Protein AF-A0A1B9JZ77-F1 (afdb_monomer)

Structure (mmCIF, N/CA/C/O backbone):
data_AF-A0A1B9JZ77-F1
#
_entry.id   AF-A0A1B9JZ77-F1
#
loop_
_atom_site.group_PDB
_atom_site.id
_atom_site.type_symbol
_atom_site.label_atom_id
_atom_site.label_alt_id
_atom_site.label_comp_id
_atom_site.label_asym_id
_atom_site.label_entity_id
_atom_site.label_seq_id
_atom_site.pdbx_PDB_ins_code
_atom_site.Cartn_x
_atom_site.Cartn_y
_atom_site.Cartn_z
_atom_site.occupancy
_atom_site.B_iso_or_equiv
_atom_site.auth_seq_id
_atom_site.auth_comp_id
_atom_site.auth_asym_id
_atom_site.auth_atom_id
_atom_site.pdbx_PDB_model_num
ATOM 1 N N . MET A 1 1 ? -7.535 37.748 -2.194 1.00 37.25 1 MET A N 1
ATOM 2 C CA . MET A 1 1 ? -7.171 36.817 -3.283 1.00 37.25 1 MET A CA 1
ATOM 3 C C . MET A 1 1 ? -5.932 36.071 -2.824 1.00 37.25 1 MET A C 1
ATOM 5 O O . MET A 1 1 ? -4.903 36.705 -2.654 1.00 37.25 1 MET A O 1
ATOM 9 N N . CYS A 1 2 ? -6.062 34.792 -2.469 1.00 31.52 2 CYS A N 1
ATOM 10 C CA . CYS A 1 2 ? -4.957 34.009 -1.914 1.00 31.52 2 CYS A CA 1
ATOM 11 C C . CYS A 1 2 ? -4.228 33.312 -3.068 1.00 31.52 2 CYS A C 1
ATOM 13 O O . CYS A 1 2 ? -4.795 32.436 -3.716 1.00 31.52 2 CYS A O 1
ATOM 15 N N . THR A 1 3 ? -3.012 33.755 -3.371 1.00 39.62 3 THR A N 1
ATOM 16 C CA . THR A 1 3 ? -2.118 33.123 -4.344 1.00 39.62 3 THR A CA 1
ATOM 17 C C . THR A 1 3 ? -1.350 32.004 -3.653 1.00 39.62 3 THR A C 1
ATOM 19 O O . THR A 1 3 ? -0.545 32.263 -2.761 1.00 39.62 3 THR A O 1
ATOM 22 N N . ILE A 1 4 ? -1.611 30.765 -4.063 1.00 38.75 4 ILE A N 1
ATOM 23 C CA . ILE A 1 4 ? -0.850 29.584 -3.648 1.00 38.75 4 ILE A CA 1
ATOM 24 C C . ILE A 1 4 ? 0.492 29.621 -4.402 1.00 38.75 4 ILE A C 1
ATOM 26 O O . ILE A 1 4 ? 0.469 29.718 -5.632 1.00 38.75 4 ILE A O 1
ATOM 30 N N . PRO A 1 5 ? 1.653 29.590 -3.722 1.00 33.91 5 PRO A N 1
ATOM 31 C CA . PRO A 1 5 ? 2.941 29.554 -4.403 1.00 33.91 5 PRO A CA 1
ATOM 32 C C . PRO A 1 5 ? 3.161 28.198 -5.102 1.00 33.91 5 PRO A C 1
ATOM 34 O O . PRO A 1 5 ? 2.650 27.176 -4.634 1.00 33.91 5 PRO A O 1
ATOM 37 N N . PRO A 1 6 ? 3.923 28.162 -6.211 1.00 36.53 6 PRO A N 1
ATOM 38 C CA . PRO A 1 6 ? 4.263 26.918 -6.888 1.00 36.53 6 PRO A CA 1
ATOM 39 C C . PRO A 1 6 ? 5.173 26.079 -5.985 1.00 36.53 6 PRO A C 1
ATOM 41 O O . PRO A 1 6 ? 6.265 26.505 -5.614 1.00 36.53 6 PRO A O 1
ATOM 44 N N . VAL A 1 7 ? 4.707 24.888 -5.611 1.00 38.44 7 VAL A N 1
ATOM 45 C CA . VAL A 1 7 ? 5.490 23.932 -4.824 1.00 38.44 7 VAL A CA 1
ATOM 46 C C . VAL A 1 7 ? 6.466 23.241 -5.768 1.00 38.44 7 VAL A C 1
ATOM 48 O O . VAL A 1 7 ? 6.079 22.331 -6.496 1.00 38.44 7 VAL A O 1
ATOM 51 N N . ASN A 1 8 ? 7.720 23.690 -5.751 1.00 38.53 8 ASN A N 1
ATOM 52 C CA . ASN A 1 8 ? 8.840 22.955 -6.317 1.00 38.53 8 ASN A CA 1
ATOM 53 C C . ASN A 1 8 ? 9.820 22.577 -5.199 1.00 38.53 8 ASN A C 1
ATOM 55 O O . ASN A 1 8 ? 10.248 23.429 -4.423 1.00 38.53 8 ASN A O 1
ATOM 59 N N . ASP A 1 9 ? 10.151 21.287 -5.209 1.00 42.53 9 ASP A N 1
ATOM 60 C CA . ASP A 1 9 ? 11.285 20.593 -4.602 1.00 42.53 9 ASP A CA 1
ATOM 61 C C . ASP A 1 9 ? 11.358 20.384 -3.071 1.00 42.53 9 ASP A C 1
ATOM 63 O O . ASP A 1 9 ? 11.235 21.289 -2.254 1.00 42.53 9 ASP A O 1
ATOM 67 N N . TYR A 1 10 ? 11.672 19.120 -2.749 1.00 32.47 10 TYR A N 1
ATOM 68 C CA . TYR A 1 10 ? 12.069 18.487 -1.480 1.00 32.47 10 TYR A CA 1
ATOM 69 C C . TYR A 1 10 ? 10.995 17.745 -0.659 1.00 32.47 10 TYR A C 1
ATOM 71 O O . TYR A 1 10 ? 9.948 18.253 -0.270 1.00 32.47 10 TYR A O 1
ATOM 79 N N . TYR A 1 11 ? 11.314 16.469 -0.409 1.00 40.91 11 TYR A N 1
ATOM 80 C CA . TYR A 1 11 ? 10.535 15.474 0.323 1.00 40.91 11 TYR A CA 1
ATOM 81 C C . TYR A 1 11 ? 11.000 15.431 1.779 1.00 40.91 11 TYR A C 1
ATOM 83 O O . TYR A 1 11 ? 12.170 15.155 2.028 1.00 40.91 11 TYR A O 1
ATOM 91 N N . VAL A 1 12 ? 10.084 15.597 2.734 1.00 34.12 12 VAL A N 1
ATOM 92 C CA . VAL A 1 12 ? 10.296 15.192 4.131 1.00 34.12 12 VAL A CA 1
ATOM 93 C C . VAL A 1 12 ? 8.993 14.586 4.636 1.00 34.12 12 VAL A C 1
ATOM 95 O O . VAL A 1 12 ? 7.980 15.274 4.719 1.00 34.12 12 VAL A O 1
ATOM 98 N N . VAL A 1 13 ? 9.001 13.291 4.954 1.00 39.66 13 VAL A N 1
ATOM 99 C CA . VAL A 1 13 ? 7.928 12.675 5.741 1.00 39.66 13 VAL A CA 1
ATOM 100 C C . VAL A 1 13 ? 8.532 12.293 7.079 1.00 39.66 13 VAL A C 1
ATOM 102 O O . VAL A 1 13 ? 9.198 11.267 7.189 1.00 39.66 13 VAL A O 1
ATOM 105 N N . GLY A 1 14 ? 8.357 13.165 8.068 1.00 29.11 14 GLY A N 1
ATOM 106 C CA . GLY A 1 14 ? 8.811 12.917 9.428 1.00 29.11 14 GLY A CA 1
ATOM 107 C C . GLY A 1 14 ? 7.880 11.945 10.143 1.00 29.11 14 GLY A C 1
ATOM 108 O O . GLY A 1 14 ? 6.676 12.165 10.147 1.00 29.11 14 GLY A O 1
ATOM 109 N N . TYR A 1 15 ? 8.450 10.910 10.759 1.00 33.62 15 TYR A N 1
ATOM 110 C CA . TYR A 1 15 ? 7.965 10.360 12.025 1.00 33.62 15 TYR A CA 1
ATOM 111 C C . TYR A 1 15 ? 9.152 10.036 12.931 1.00 33.62 15 TYR A C 1
ATOM 113 O O . TYR A 1 15 ? 10.263 9.795 12.460 1.00 33.62 15 TYR A O 1
ATOM 121 N N . GLN A 1 16 ? 8.878 10.142 14.229 1.00 33.53 16 GLN A N 1
ATOM 122 C CA . GLN A 1 16 ? 9.797 10.246 15.357 1.00 33.53 16 GLN A CA 1
ATOM 123 C C . GLN A 1 16 ? 10.630 8.976 15.556 1.00 33.53 16 GLN A C 1
ATOM 125 O O . GLN A 1 16 ? 10.198 8.070 16.248 1.00 33.53 16 GLN A O 1
ATOM 130 N N . ASP A 1 17 ? 11.813 8.931 14.952 1.00 34.78 17 ASP A N 1
ATOM 131 C CA . ASP A 1 17 ? 13.000 8.266 15.503 1.00 34.78 17 ASP A CA 1
ATOM 132 C C . ASP A 1 17 ? 14.213 8.705 14.667 1.00 34.78 17 ASP A C 1
ATOM 134 O O . ASP A 1 17 ? 14.486 8.202 13.574 1.00 34.78 17 ASP A O 1
ATOM 138 N N . GLU A 1 18 ? 14.928 9.716 15.168 1.00 42.81 18 GLU A N 1
ATOM 139 C CA . GLU A 1 18 ? 15.967 10.469 14.445 1.00 42.81 18 GLU A CA 1
ATOM 140 C C . GLU A 1 18 ? 17.206 9.644 14.050 1.00 42.81 18 GLU A C 1
ATOM 142 O O . GLU A 1 18 ? 18.058 10.143 13.318 1.00 42.81 18 GLU A O 1
ATOM 147 N N . GLN A 1 19 ? 17.323 8.381 14.477 1.00 40.91 19 GLN A N 1
ATOM 148 C CA . GLN A 1 19 ? 18.528 7.571 14.239 1.00 40.91 19 GLN A CA 1
ATOM 149 C C . GLN A 1 19 ? 18.354 6.382 13.281 1.00 40.91 19 GLN A C 1
ATOM 151 O O . GLN A 1 19 ? 19.355 5.785 12.893 1.00 40.91 19 GLN A O 1
ATOM 156 N N . GLN A 1 20 ? 17.135 6.065 12.823 1.00 37.47 20 GLN A N 1
ATOM 157 C CA . GLN A 1 20 ? 16.907 4.994 11.827 1.00 37.47 20 GLN A CA 1
ATOM 158 C C . GLN A 1 20 ? 16.333 5.489 10.488 1.00 37.47 20 GLN A C 1
ATOM 160 O O . GLN A 1 20 ? 16.303 4.743 9.511 1.00 37.47 20 GLN A O 1
ATOM 165 N N . ALA A 1 21 ? 15.965 6.770 10.379 1.00 37.22 21 ALA A N 1
ATOM 166 C CA . ALA A 1 21 ? 15.473 7.363 9.131 1.00 37.22 21 ALA A CA 1
ATO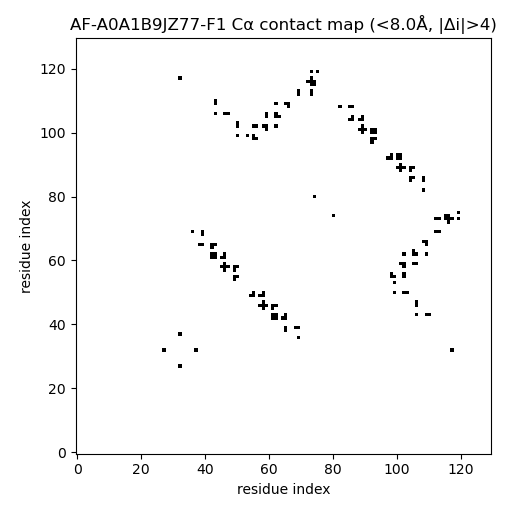M 167 C C . ALA A 1 21 ? 16.558 7.542 8.040 1.00 37.22 21 ALA A C 1
ATOM 169 O O . ALA A 1 21 ? 16.243 7.861 6.893 1.00 37.22 21 ALA A O 1
ATOM 170 N N . ALA A 1 22 ? 17.836 7.334 8.371 1.00 38.06 22 ALA A N 1
ATOM 171 C CA . ALA A 1 22 ? 18.963 7.734 7.530 1.00 38.06 22 ALA A CA 1
ATOM 172 C C . ALA A 1 22 ? 19.360 6.746 6.412 1.00 38.06 22 ALA A C 1
ATOM 174 O O . ALA A 1 22 ? 20.301 7.041 5.681 1.00 38.06 22 ALA A O 1
ATOM 175 N N . GLN A 1 23 ? 18.687 5.598 6.237 1.00 38.19 23 GLN A N 1
ATOM 176 C CA . GLN A 1 23 ? 19.114 4.606 5.228 1.00 38.19 23 GLN A CA 1
ATOM 177 C C . GLN A 1 23 ? 18.119 4.262 4.115 1.00 38.19 23 GLN A C 1
ATOM 179 O O . GLN A 1 23 ? 18.521 3.603 3.163 1.00 38.19 23 GLN A O 1
ATOM 184 N N . PHE A 1 24 ? 16.874 4.748 4.134 1.00 41.81 24 PHE A N 1
ATOM 185 C CA . PHE A 1 24 ? 15.884 4.333 3.123 1.00 41.81 24 PHE A CA 1
ATOM 186 C C . PHE A 1 24 ? 15.243 5.463 2.315 1.00 41.81 24 PHE A C 1
ATOM 188 O O . PHE A 1 24 ? 14.236 5.259 1.641 1.00 41.81 24 PHE A O 1
ATOM 195 N N . VAL A 1 25 ? 15.874 6.638 2.261 1.00 42.47 25 VAL A N 1
ATOM 196 C CA . VAL A 1 25 ? 15.541 7.646 1.244 1.00 42.47 25 VAL A CA 1
ATOM 197 C C . VAL A 1 25 ? 16.324 7.317 -0.025 1.00 42.47 25 VAL A C 1
ATOM 199 O O . VAL A 1 25 ? 17.318 7.959 -0.355 1.00 42.47 25 VAL A O 1
ATOM 202 N N . THR A 1 26 ? 15.900 6.277 -0.748 1.00 44.12 26 THR A N 1
ATOM 203 C CA . THR A 1 26 ? 16.434 6.049 -2.095 1.00 44.12 26 THR A CA 1
ATOM 204 C C . THR A 1 26 ? 15.796 7.069 -3.027 1.00 44.12 26 THR A C 1
ATOM 206 O O . THR A 1 26 ? 14.707 6.882 -3.564 1.00 44.12 26 THR A O 1
ATOM 209 N N . ILE A 1 27 ? 16.506 8.184 -3.177 1.00 45.06 27 ILE A N 1
ATOM 210 C CA . ILE A 1 27 ? 16.230 9.298 -4.078 1.00 45.06 27 ILE A CA 1
ATOM 211 C C . ILE A 1 27 ? 16.012 8.739 -5.491 1.00 45.06 27 ILE A C 1
ATOM 213 O O . ILE A 1 27 ? 16.942 8.279 -6.158 1.00 45.06 27 ILE A O 1
ATOM 217 N N . VAL A 1 28 ? 14.768 8.750 -5.968 1.00 44.50 28 VAL A N 1
ATOM 218 C CA . VAL A 1 28 ? 14.486 8.548 -7.390 1.00 44.50 28 VAL A CA 1
ATOM 219 C C . VAL A 1 28 ? 14.662 9.903 -8.060 1.00 44.50 28 VAL A C 1
ATOM 221 O O . VAL A 1 28 ? 13.887 10.826 -7.830 1.00 44.50 28 VAL A O 1
ATOM 224 N N . ARG A 1 29 ? 15.728 10.036 -8.852 1.00 43.81 29 ARG A N 1
ATOM 225 C CA . ARG A 1 29 ? 15.983 11.203 -9.703 1.00 43.81 29 ARG A CA 1
ATOM 226 C C . ARG A 1 29 ? 14.730 11.475 -10.550 1.00 43.81 29 ARG A C 1
ATOM 228 O O . ARG A 1 29 ? 14.217 10.553 -11.183 1.00 43.81 29 ARG A O 1
ATOM 235 N N . ALA A 1 30 ? 14.267 12.723 -10.571 1.00 42.53 30 ALA A N 1
ATOM 236 C CA . ALA A 1 30 ? 13.038 13.168 -11.239 1.00 42.53 30 ALA A CA 1
ATOM 237 C C . ALA A 1 30 ? 12.993 12.930 -12.771 1.00 42.53 30 ALA A C 1
ATOM 239 O O . ALA A 1 30 ? 11.975 13.183 -13.399 1.00 42.53 30 ALA A O 1
ATOM 240 N N . GLU A 1 31 ? 14.061 12.411 -13.382 1.00 44.03 31 GLU A N 1
ATOM 241 C CA . GLU A 1 31 ? 14.175 12.202 -14.833 1.00 44.03 31 GLU A CA 1
ATOM 242 C C . GLU A 1 31 ? 13.642 10.847 -15.341 1.00 44.03 31 GLU A C 1
ATOM 244 O O . GLU A 1 31 ? 13.691 10.603 -16.543 1.00 44.03 31 GLU A O 1
ATOM 249 N N . LEU A 1 32 ? 13.149 9.944 -14.479 1.00 51.47 32 LEU A N 1
ATOM 250 C CA . LEU A 1 32 ? 12.788 8.581 -14.921 1.00 51.47 32 LEU A CA 1
ATOM 251 C C . LEU A 1 32 ? 11.569 7.939 -14.247 1.00 51.47 32 LEU A C 1
ATOM 253 O O . LEU A 1 32 ? 11.381 6.727 -14.359 1.00 51.47 32 LEU A O 1
ATOM 257 N N . LEU A 1 33 ? 10.721 8.711 -13.565 1.00 57.22 33 LEU A N 1
ATOM 258 C CA . LEU A 1 33 ? 9.406 8.196 -13.189 1.00 57.22 33 LEU A CA 1
ATOM 259 C C . LEU A 1 33 ? 8.484 8.342 -14.405 1.00 57.22 33 LEU A C 1
ATOM 261 O O . LEU A 1 33 ? 8.274 9.467 -14.860 1.00 57.22 33 LEU A O 1
ATOM 265 N N . PRO A 1 34 ? 7.937 7.247 -14.966 1.00 63.31 34 PRO A N 1
ATOM 266 C CA . PRO A 1 34 ? 6.903 7.393 -15.975 1.00 63.31 34 PRO A CA 1
ATOM 267 C C . PRO A 1 34 ? 5.767 8.213 -15.358 1.00 63.31 34 PRO A C 1
ATOM 269 O O . PRO A 1 34 ? 5.357 7.919 -14.234 1.00 63.31 34 PRO A O 1
ATOM 272 N N . LYS A 1 35 ? 5.253 9.221 -16.082 1.00 68.31 35 LYS A N 1
ATOM 273 C CA . LYS A 1 35 ? 4.093 10.050 -15.670 1.00 68.31 35 LYS A CA 1
ATOM 274 C C . LYS A 1 35 ? 2.947 9.214 -15.093 1.00 68.31 35 LYS A C 1
ATOM 276 O O . LYS A 1 35 ? 2.216 9.636 -14.206 1.00 68.31 35 LYS A O 1
ATOM 281 N N . GLU A 1 36 ? 2.835 7.988 -15.581 1.00 67.88 36 GLU A N 1
ATOM 282 C CA . GLU A 1 36 ? 1.892 6.958 -15.162 1.00 67.88 36 GLU A CA 1
ATOM 283 C C . GLU A 1 36 ? 1.958 6.606 -13.658 1.00 67.88 36 GLU A C 1
ATOM 285 O O . GLU A 1 36 ? 0.960 6.151 -13.099 1.00 67.88 36 GLU A O 1
ATOM 290 N N . LEU A 1 37 ? 3.091 6.842 -12.981 1.00 82.00 37 LEU A N 1
ATOM 291 C CA . LEU A 1 37 ? 3.262 6.624 -11.539 1.00 82.00 37 LEU A CA 1
ATOM 292 C C . LEU A 1 37 ? 2.968 7.849 -10.676 1.00 82.00 37 LEU A C 1
ATOM 294 O O . LEU A 1 37 ? 2.768 7.685 -9.473 1.00 82.00 37 LEU A O 1
ATOM 298 N N . GLU A 1 38 ? 2.940 9.060 -11.238 1.00 85.62 38 GLU A N 1
ATOM 299 C CA . GLU A 1 38 ? 2.741 10.286 -10.450 1.00 85.62 38 GLU A CA 1
ATOM 300 C C . GLU A 1 38 ? 1.428 10.227 -9.665 1.00 85.62 38 GLU A C 1
ATOM 302 O O . GLU A 1 38 ? 1.374 10.576 -8.481 1.00 85.62 38 GLU A O 1
ATOM 307 N N . HIS A 1 39 ? 0.380 9.698 -10.300 1.00 89.19 39 HIS A N 1
ATOM 308 C CA . HIS A 1 39 ? -0.911 9.520 -9.652 1.00 89.19 39 HIS A CA 1
ATOM 309 C C . HIS A 1 39 ? -0.848 8.482 -8.522 1.00 89.19 39 HIS A C 1
ATOM 311 O O . HIS A 1 39 ? -1.334 8.747 -7.429 1.00 89.19 39 HIS A O 1
ATOM 317 N N . ILE A 1 40 ? -0.176 7.345 -8.732 1.00 91.38 40 ILE A N 1
ATOM 318 C CA . ILE A 1 40 ? -0.043 6.287 -7.715 1.00 91.38 40 ILE A CA 1
ATOM 319 C C . ILE A 1 40 ? 0.763 6.787 -6.507 1.00 91.38 40 ILE A C 1
ATOM 321 O O . ILE A 1 40 ? 0.376 6.556 -5.363 1.00 91.38 40 ILE A O 1
ATOM 325 N N . ILE A 1 41 ? 1.844 7.535 -6.747 1.00 90.94 41 ILE A N 1
ATOM 326 C CA . ILE A 1 41 ? 2.641 8.184 -5.695 1.00 90.94 41 ILE A CA 1
ATOM 327 C C . ILE A 1 41 ? 1.787 9.187 -4.915 1.00 90.94 41 ILE A C 1
ATOM 329 O O . ILE A 1 41 ? 1.880 9.269 -3.690 1.00 90.94 41 ILE A O 1
ATOM 333 N N . THR A 1 42 ? 0.946 9.951 -5.613 1.00 91.75 42 THR A N 1
ATOM 334 C CA . THR A 1 42 ? 0.035 10.912 -4.982 1.00 91.75 42 THR A CA 1
ATOM 335 C C . THR A 1 42 ? -0.981 10.204 -4.089 1.00 91.75 42 THR A C 1
ATOM 337 O O . THR A 1 42 ? -1.143 10.605 -2.936 1.00 91.75 42 THR A O 1
ATOM 340 N N . LEU A 1 43 ? -1.589 9.115 -4.569 1.00 93.12 43 LEU A N 1
ATOM 341 C CA . LEU A 1 43 ? -2.509 8.285 -3.786 1.00 93.12 43 LEU A CA 1
ATO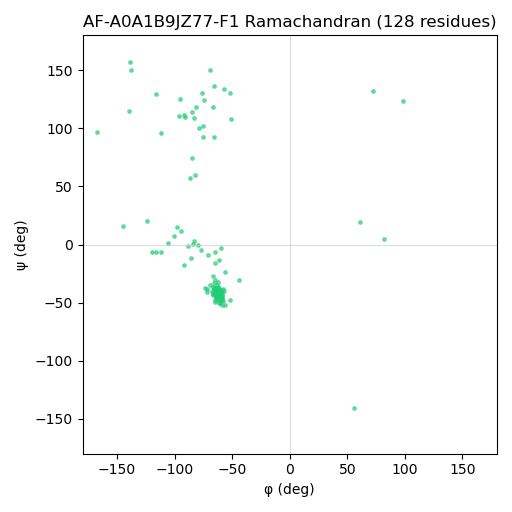M 342 C C . LEU A 1 43 ? -1.832 7.720 -2.530 1.00 93.12 43 LEU A C 1
ATOM 344 O O . LEU A 1 43 ? -2.399 7.803 -1.442 1.00 93.12 43 LEU A O 1
ATOM 348 N N . LEU A 1 44 ? -0.599 7.214 -2.651 1.00 94.19 44 LEU A N 1
ATOM 349 C CA . LEU A 1 44 ? 0.179 6.703 -1.518 1.00 94.19 44 LEU A CA 1
ATOM 350 C C . LEU A 1 44 ? 0.441 7.796 -0.466 1.00 94.19 44 LEU A C 1
ATOM 352 O O . LEU A 1 44 ? 0.237 7.572 0.728 1.00 94.19 44 LEU A O 1
ATOM 356 N N . LYS A 1 45 ? 0.850 8.997 -0.899 1.00 92.56 45 LYS A N 1
ATOM 357 C CA . LYS A 1 45 ? 1.111 10.139 -0.005 1.00 92.56 45 LYS A CA 1
ATOM 358 C C . LYS A 1 45 ? -0.155 10.614 0.703 1.00 92.56 45 LYS A C 1
ATOM 360 O O . LYS A 1 45 ? -0.149 10.774 1.920 1.00 92.56 45 LYS A O 1
ATOM 365 N N . GLN A 1 46 ? -1.234 10.825 -0.046 1.00 93.69 46 GLN A N 1
ATOM 366 C CA . GLN A 1 46 ? -2.519 11.244 0.514 1.00 93.69 46 GLN A CA 1
ATOM 367 C C . GLN A 1 46 ? -3.068 10.187 1.478 1.00 93.69 46 GLN A C 1
ATOM 369 O O . GLN A 1 46 ? -3.522 10.529 2.567 1.00 93.69 46 GLN A O 1
ATOM 374 N N . GLY A 1 47 ? -2.952 8.903 1.129 1.00 94.44 47 GLY A N 1
ATOM 375 C CA . GLY A 1 47 ? -3.342 7.799 2.001 1.00 94.44 47 GLY A CA 1
ATOM 376 C C . GLY A 1 47 ? -2.551 7.785 3.309 1.00 94.44 47 GLY A C 1
ATOM 377 O O . GLY A 1 47 ? -3.137 7.595 4.372 1.00 94.44 47 GLY A O 1
ATOM 378 N N . LYS A 1 48 ? -1.240 8.056 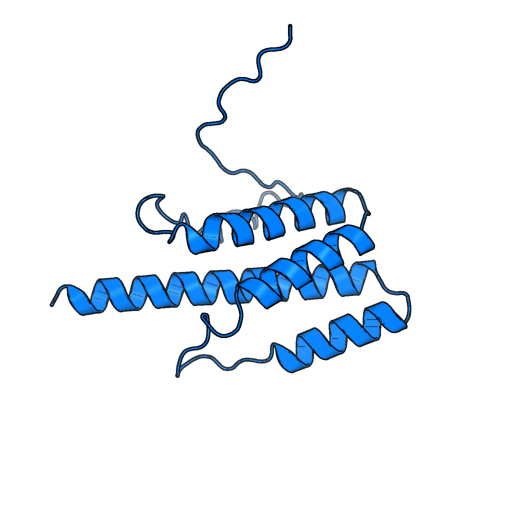3.263 1.00 94.31 48 LYS A N 1
ATOM 379 C CA . LYS A 1 48 ? -0.411 8.175 4.472 1.00 94.31 48 LYS A CA 1
ATOM 380 C C . LYS A 1 48 ? -0.844 9.348 5.356 1.00 94.31 48 LYS A C 1
ATOM 382 O O . LYS A 1 48 ? -1.034 9.157 6.549 1.00 94.31 48 LYS A O 1
ATOM 387 N N . VAL A 1 49 ? -1.097 10.521 4.773 1.00 95.44 49 VAL A N 1
ATOM 388 C CA . VAL A 1 49 ? -1.637 11.676 5.519 1.00 95.44 49 VAL A CA 1
ATOM 389 C C . VAL A 1 49 ? -2.971 11.328 6.191 1.00 95.44 49 VAL A C 1
ATOM 391 O O . VAL A 1 49 ? -3.224 11.736 7.320 1.00 95.44 49 VAL A O 1
ATOM 394 N N . LEU A 1 50 ? -3.823 10.541 5.531 1.00 93.12 50 LEU A N 1
ATOM 395 C CA . LEU A 1 50 ? -5.086 10.089 6.111 1.00 93.12 50 LEU A CA 1
ATOM 396 C C . LEU A 1 50 ? -4.894 9.080 7.254 1.00 93.12 50 LEU A C 1
ATOM 398 O O . LEU A 1 50 ? -5.665 9.132 8.208 1.00 93.12 50 LEU A O 1
ATOM 402 N N . ILE A 1 51 ? -3.881 8.203 7.203 1.00 91.44 51 ILE A N 1
ATOM 403 C CA . ILE A 1 51 ? -3.495 7.364 8.356 1.00 91.44 51 ILE A CA 1
ATOM 404 C C . ILE A 1 51 ? -3.139 8.254 9.550 1.00 91.44 51 ILE A C 1
ATOM 406 O O . ILE A 1 51 ? -3.670 8.054 10.639 1.00 91.44 51 ILE A O 1
ATOM 410 N N . ASP A 1 52 ? -2.304 9.269 9.331 1.00 94.25 52 ASP A N 1
ATOM 411 C CA . ASP A 1 52 ? -1.835 10.180 10.382 1.00 94.25 52 ASP A CA 1
ATOM 412 C C . ASP A 1 52 ? -2.989 10.974 11.021 1.00 94.25 52 ASP A C 1
ATOM 414 O O . ASP A 1 52 ? -2.996 11.265 12.217 1.00 94.25 52 ASP A O 1
ATOM 418 N N . GLN A 1 53 ? -4.013 11.278 10.222 1.00 94.50 53 GLN A N 1
ATOM 419 C CA . GLN A 1 53 ? -5.259 11.913 10.655 1.00 94.50 53 GLN A CA 1
ATOM 420 C C . GLN A 1 53 ? -6.286 10.929 11.240 1.00 94.50 53 GLN A C 1
ATOM 422 O O . GLN A 1 53 ? -7.400 11.340 11.563 1.00 94.50 53 GLN A O 1
ATOM 427 N N . LYS A 1 54 ? -5.946 9.640 11.367 1.00 96.19 54 LYS A N 1
ATOM 428 C CA . LYS A 1 54 ? -6.840 8.552 11.809 1.00 96.19 54 LYS A CA 1
ATOM 429 C C . LYS A 1 54 ? -8.067 8.331 10.912 1.00 96.19 54 LYS A C 1
ATOM 431 O O . LYS A 1 54 ? -9.039 7.686 11.301 1.00 96.19 54 LYS A O 1
ATOM 436 N N . ASN A 1 55 ? -8.014 8.812 9.673 1.00 96.31 55 ASN A N 1
ATOM 437 C CA . ASN A 1 55 ? -9.038 8.638 8.644 1.00 96.31 55 ASN A CA 1
ATOM 438 C C . ASN A 1 55 ? -8.819 7.325 7.871 1.00 96.31 55 ASN A C 1
ATOM 440 O O . ASN A 1 55 ? -8.677 7.307 6.645 1.00 96.31 55 ASN A O 1
ATOM 444 N N . TYR A 1 56 ? -8.795 6.202 8.594 1.00 95.38 56 TYR A N 1
ATOM 445 C CA . TYR A 1 56 ? -8.347 4.909 8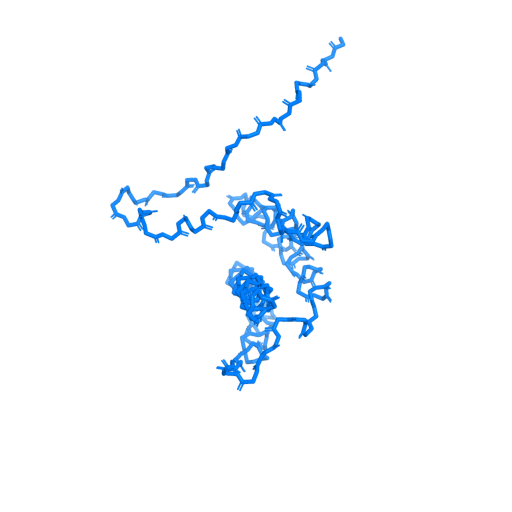.066 1.00 95.38 56 TYR A CA 1
ATOM 446 C C . TYR A 1 56 ? -9.203 4.369 6.910 1.00 95.38 56 TYR A C 1
ATOM 448 O O . TYR A 1 56 ? -8.681 3.804 5.956 1.00 95.38 56 TYR A O 1
ATOM 456 N N . GLN A 1 57 ? -10.523 4.573 6.932 1.00 97.62 57 GLN A N 1
ATOM 457 C CA . GLN A 1 57 ? -11.373 4.094 5.835 1.00 97.62 57 GLN A CA 1
ATOM 458 C C . GLN A 1 57 ? -11.095 4.840 4.522 1.00 97.62 57 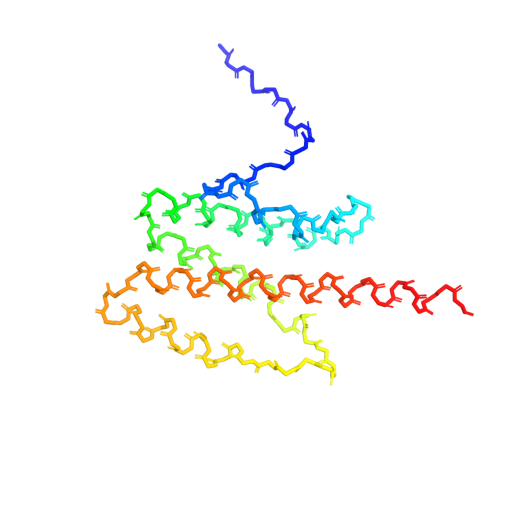GLN A C 1
ATOM 460 O O . GLN A 1 57 ? -11.127 4.250 3.443 1.00 97.62 57 GLN A O 1
ATOM 465 N N . GLN A 1 58 ? -10.811 6.142 4.606 1.00 96.56 58 GLN A N 1
ATOM 466 C CA . GLN A 1 58 ? -10.468 6.934 3.430 1.00 96.56 58 GLN A CA 1
ATOM 467 C C . GLN A 1 58 ? -9.071 6.568 2.918 1.00 96.56 58 GLN A C 1
ATOM 469 O O . GLN A 1 58 ? -8.887 6.472 1.706 1.00 96.56 58 GLN A O 1
ATOM 474 N N . SER A 1 59 ? -8.111 6.300 3.812 1.00 95.69 59 SER A N 1
ATOM 475 C CA . SER A 1 59 ? -6.775 5.855 3.402 1.00 95.69 59 SER A CA 1
ATOM 476 C C . SER A 1 59 ? -6.816 4.499 2.694 1.00 95.69 59 SER A C 1
ATOM 478 O O . SER A 1 59 ? -6.222 4.369 1.625 1.00 95.69 59 SER A O 1
ATOM 480 N N . ILE A 1 60 ? -7.596 3.535 3.204 1.00 97.62 60 ILE A N 1
ATOM 481 C CA . ILE A 1 60 ? -7.851 2.242 2.542 1.00 97.62 60 ILE A CA 1
ATOM 482 C C . ILE A 1 60 ? -8.327 2.451 1.103 1.00 97.62 60 ILE A C 1
ATOM 484 O O . ILE A 1 60 ? -7.767 1.853 0.187 1.00 97.62 60 ILE A O 1
ATOM 488 N N . ASN A 1 61 ? -9.300 3.341 0.888 1.00 97.75 61 ASN A N 1
ATOM 489 C CA . ASN A 1 61 ? -9.836 3.601 -0.448 1.00 97.75 61 ASN A CA 1
ATOM 490 C C . ASN A 1 61 ? -8.767 4.138 -1.415 1.00 97.75 61 ASN A C 1
ATOM 4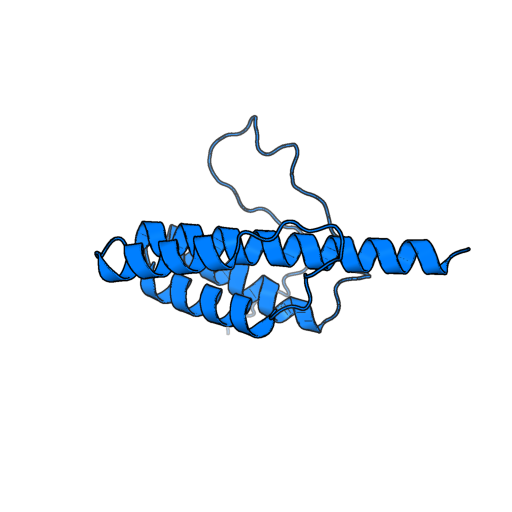92 O O . ASN A 1 61 ? -8.786 3.785 -2.594 1.00 97.75 61 ASN A O 1
ATOM 496 N N . LEU A 1 62 ? -7.843 4.983 -0.942 1.00 96.31 62 LEU A N 1
ATOM 497 C CA . LEU A 1 62 ? -6.744 5.493 -1.771 1.00 96.31 62 LEU A CA 1
ATOM 498 C C . LEU A 1 62 ? -5.700 4.414 -2.065 1.00 96.31 62 LEU A C 1
ATOM 500 O O . LEU A 1 62 ? -5.233 4.310 -3.201 1.00 96.31 62 LEU A O 1
ATOM 504 N N . PHE A 1 63 ? -5.358 3.581 -1.079 1.00 97.25 63 PHE A N 1
ATOM 505 C CA . PHE A 1 63 ? -4.421 2.482 -1.298 1.00 97.25 63 PHE A CA 1
ATOM 506 C C . PHE A 1 63 ? -4.992 1.436 -2.252 1.00 97.25 63 PHE A C 1
ATOM 508 O O . PHE A 1 63 ? -4.286 1.011 -3.158 1.00 97.25 63 PHE A O 1
ATOM 515 N N . ASP A 1 64 ? -6.274 1.089 -2.134 1.00 97.38 64 ASP A N 1
ATOM 516 C CA . ASP A 1 64 ? -6.928 0.155 -3.055 1.00 97.38 64 ASP A CA 1
ATOM 517 C C . ASP A 1 64 ? -6.968 0.693 -4.489 1.00 97.38 64 ASP A C 1
ATOM 519 O O . ASP A 1 64 ? -6.717 -0.055 -5.438 1.00 97.38 64 ASP A O 1
ATOM 523 N N . GLN A 1 65 ? -7.194 1.999 -4.666 1.00 96.31 65 GLN A N 1
ATOM 524 C CA . GLN A 1 65 ? -7.068 2.647 -5.974 1.00 96.31 65 GLN A CA 1
ATOM 525 C C . GLN A 1 65 ? -5.644 2.543 -6.524 1.00 96.31 65 GLN A C 1
ATOM 527 O O . GLN A 1 65 ? -5.469 2.165 -7.681 1.00 96.31 65 GLN A O 1
ATOM 532 N N . GLY A 1 66 ? -4.630 2.827 -5.702 1.00 94.56 66 GLY A N 1
ATOM 533 C CA . GLY A 1 66 ? -3.228 2.739 -6.105 1.00 94.56 66 GLY A CA 1
ATOM 534 C C . GLY A 1 66 ? -2.806 1.313 -6.464 1.00 94.56 66 GLY A C 1
ATOM 535 O O . GLY A 1 66 ? -2.184 1.107 -7.504 1.00 94.56 66 GLY A O 1
ATOM 536 N N . ILE A 1 67 ? -3.196 0.324 -5.654 1.00 94.75 67 ILE A N 1
ATOM 537 C CA . ILE A 1 67 ? -2.913 -1.104 -5.868 1.00 94.75 67 ILE A CA 1
ATOM 538 C C . ILE A 1 67 ? -3.559 -1.570 -7.173 1.00 94.75 67 ILE A C 1
ATOM 540 O O . ILE A 1 67 ? -2.889 -2.177 -8.009 1.00 94.75 67 ILE A O 1
ATOM 544 N N . LYS A 1 68 ? -4.838 -1.232 -7.383 1.00 94.31 68 LYS A N 1
ATOM 545 C CA . LYS A 1 68 ? -5.562 -1.550 -8.618 1.00 94.31 68 LYS A CA 1
ATOM 546 C C . LYS A 1 68 ? -4.937 -0.873 -9.832 1.00 94.31 68 LYS A C 1
ATOM 548 O O . LYS A 1 68 ? -4.812 -1.498 -10.880 1.00 94.31 68 LYS A O 1
ATOM 553 N N . GLN A 1 69 ? -4.558 0.399 -9.707 1.00 92.69 69 GLN A N 1
ATOM 554 C CA . GLN A 1 69 ? -3.956 1.138 -10.807 1.00 92.69 69 GLN A CA 1
ATOM 555 C C . GLN A 1 69 ? -2.585 0.574 -11.164 1.00 92.69 69 GLN A C 1
ATOM 557 O O . GLN A 1 69 ? -2.294 0.482 -12.353 1.00 92.69 69 GLN A O 1
ATOM 562 N N . LEU A 1 70 ? -1.752 0.222 -10.176 1.00 90.75 70 LEU A N 1
ATOM 563 C CA . LEU A 1 70 ? -0.430 -0.370 -10.390 1.00 90.75 70 LEU A CA 1
ATOM 564 C C . LEU A 1 70 ? -0.530 -1.751 -11.049 1.00 90.75 70 LEU A C 1
ATOM 566 O O . LEU A 1 70 ? 0.276 -2.051 -11.932 1.00 90.75 70 LEU A O 1
ATOM 570 N N . GLY A 1 71 ? -1.544 -2.536 -10.666 1.00 90.88 71 GLY A N 1
ATOM 571 C CA . GLY A 1 71 ? -1.780 -3.879 -11.189 1.00 90.88 71 GLY A CA 1
ATOM 572 C C . GLY A 1 71 ? -0.549 -4.759 -11.007 1.00 90.88 71 GLY A C 1
ATOM 573 O O . GLY A 1 71 ? 0.163 -4.610 -10.018 1.00 90.88 71 GLY A O 1
ATOM 574 N N . ASP A 1 72 ? -0.264 -5.590 -12.004 1.00 89.88 72 ASP A N 1
ATOM 575 C CA . ASP A 1 72 ? 0.830 -6.573 -11.985 1.00 89.88 72 ASP A CA 1
ATOM 576 C C . ASP A 1 72 ? 2.123 -6.047 -12.619 1.00 89.88 72 ASP A C 1
ATOM 578 O O . ASP A 1 72 ? 3.071 -6.785 -12.876 1.00 89.88 72 ASP A O 1
ATOM 582 N N . ARG A 1 73 ? 2.196 -4.740 -12.890 1.00 86.56 73 ARG A N 1
ATOM 583 C CA . ARG A 1 73 ? 3.335 -4.145 -13.606 1.00 86.56 73 ARG A CA 1
ATOM 584 C C . ARG A 1 73 ? 4.658 -4.235 -12.838 1.00 86.56 73 ARG A C 1
ATOM 586 O O . ARG A 1 73 ? 5.709 -4.001 -13.430 1.00 86.56 73 ARG A O 1
ATOM 593 N N . TYR A 1 74 ? 4.593 -4.511 -11.537 1.00 84.12 74 TYR A N 1
ATOM 594 C CA . TYR A 1 74 ? 5.738 -4.674 -10.643 1.00 84.12 74 TYR A CA 1
ATOM 595 C C . TYR A 1 74 ? 6.308 -6.103 -10.637 1.00 84.12 74 TYR A C 1
ATOM 597 O O . TYR A 1 74 ? 7.388 -6.305 -10.089 1.00 84.12 74 TYR A O 1
ATOM 605 N N . ILE A 1 75 ? 5.608 -7.083 -11.227 1.00 86.69 75 ILE A N 1
ATOM 606 C CA . ILE A 1 75 ? 6.043 -8.483 -11.227 1.00 86.69 75 ILE A CA 1
ATOM 607 C C . ILE A 1 75 ? 7.332 -8.632 -12.042 1.00 86.69 75 ILE A C 1
ATOM 609 O O . ILE A 1 75 ? 7.476 -8.085 -13.140 1.00 86.69 75 ILE A O 1
ATOM 613 N N . SER A 1 76 ? 8.273 -9.397 -11.491 1.00 82.62 76 SER A N 1
ATOM 614 C CA . SER A 1 76 ? 9.505 -9.807 -12.158 1.00 82.62 76 SER A CA 1
ATOM 615 C C . SER A 1 76 ? 9.805 -11.272 -11.846 1.00 82.62 76 SER A C 1
ATOM 617 O O . SER A 1 76 ? 9.372 -11.777 -10.815 1.00 82.62 76 SER A O 1
ATOM 619 N N . ASP A 1 77 ? 10.582 -11.939 -12.701 1.00 78.00 77 ASP A N 1
ATOM 620 C CA . ASP A 1 77 ? 10.902 -13.373 -12.567 1.00 78.00 77 ASP A CA 1
ATOM 621 C C . ASP A 1 77 ? 11.664 -13.732 -11.276 1.00 78.00 77 ASP A C 1
ATOM 623 O O . ASP A 1 77 ? 11.808 -14.905 -10.946 1.00 78.00 77 ASP A O 1
ATOM 627 N N . GLN A 1 78 ? 12.194 -12.736 -10.561 1.00 78.00 78 GLN A N 1
ATOM 628 C CA . GLN A 1 78 ? 12.966 -12.909 -9.326 1.00 78.00 78 GLN A CA 1
ATOM 629 C C . GLN A 1 78 ? 12.178 -12.520 -8.068 1.00 78.00 78 GLN A C 1
ATOM 631 O O . GLN A 1 78 ? 12.734 -12.548 -6.972 1.00 78.00 78 GLN A O 1
ATOM 636 N N . LEU A 1 79 ? 10.916 -12.112 -8.220 1.00 82.94 79 LEU A N 1
ATOM 637 C CA . LEU A 1 79 ? 10.090 -11.642 -7.118 1.00 82.94 79 LEU A CA 1
ATOM 638 C C . LEU A 1 79 ? 9.283 -12.800 -6.523 1.00 82.94 79 LEU A C 1
ATOM 640 O O . LEU A 1 79 ? 8.330 -13.270 -7.142 1.00 82.94 79 LEU A O 1
ATOM 644 N N . ASP A 1 80 ? 9.617 -13.198 -5.295 1.00 80.50 80 ASP A N 1
ATOM 645 C CA . ASP A 1 80 ? 8.708 -13.983 -4.455 1.00 80.50 80 ASP A CA 1
ATOM 646 C C . ASP A 1 80 ? 7.614 -13.054 -3.909 1.00 80.50 80 ASP A C 1
ATOM 648 O O . ASP A 1 80 ? 7.843 -12.264 -2.990 1.00 80.50 80 ASP A O 1
ATOM 652 N N . ASP A 1 81 ? 6.428 -13.114 -4.518 1.00 80.38 81 ASP A N 1
ATOM 653 C CA . ASP A 1 81 ? 5.313 -12.219 -4.211 1.00 80.38 81 ASP A CA 1
ATOM 654 C C . ASP A 1 81 ? 4.322 -12.845 -3.216 1.00 80.38 81 ASP A C 1
ATOM 656 O O . ASP A 1 81 ? 3.569 -13.762 -3.539 1.00 80.38 81 ASP A O 1
ATOM 660 N N . ASP A 1 82 ? 4.278 -12.303 -1.999 1.00 85.56 82 ASP A N 1
ATOM 661 C CA . ASP A 1 82 ? 3.305 -12.660 -0.962 1.00 85.56 82 ASP A CA 1
ATOM 662 C C . ASP A 1 82 ? 2.112 -11.684 -0.896 1.00 85.56 82 ASP A C 1
ATOM 664 O O . ASP A 1 82 ? 1.352 -11.672 0.084 1.00 85.56 82 ASP A O 1
ATOM 668 N N . THR A 1 83 ? 1.921 -10.849 -1.926 1.00 87.81 83 THR A N 1
ATOM 669 C CA . THR A 1 83 ? 0.915 -9.786 -1.887 1.00 87.81 83 THR A CA 1
ATOM 670 C C . THR A 1 83 ? -0.506 -10.322 -1.736 1.00 87.81 83 THR A C 1
ATOM 672 O O . THR A 1 83 ? -1.276 -9.751 -0.964 1.00 87.81 83 THR A O 1
ATOM 675 N N . GLU A 1 84 ? -0.891 -11.397 -2.428 1.00 89.06 84 GLU A N 1
ATOM 676 C CA . GLU A 1 84 ? -2.256 -11.940 -2.312 1.00 89.06 84 GLU A CA 1
ATOM 677 C C . GLU A 1 84 ? -2.586 -12.354 -0.871 1.00 89.06 84 GLU A C 1
ATOM 679 O O . GLU A 1 84 ? -3.669 -12.056 -0.353 1.00 89.06 84 GLU A O 1
ATOM 684 N N . THR A 1 85 ? -1.617 -12.952 -0.177 1.00 92.44 85 THR A N 1
ATOM 685 C CA . THR A 1 85 ? -1.732 -13.311 1.239 1.00 92.44 85 THR A CA 1
ATOM 686 C C . THR A 1 85 ? -1.892 -12.065 2.110 1.00 92.44 85 THR A C 1
ATOM 688 O O . THR A 1 85 ? -2.783 -12.010 2.962 1.00 92.44 85 THR A O 1
ATOM 691 N N . LYS A 1 86 ? -1.087 -11.020 1.877 1.00 92.56 86 LYS A N 1
ATOM 692 C CA . LYS A 1 86 ? -1.182 -9.750 2.619 1.00 92.56 86 LYS A CA 1
ATOM 693 C C . LYS A 1 86 ? -2.494 -9.006 2.345 1.00 92.56 86 LYS A C 1
ATOM 695 O O . LYS A 1 86 ? -3.068 -8.437 3.272 1.00 92.56 86 LYS A O 1
ATOM 700 N N . LEU A 1 87 ? -3.002 -9.029 1.111 1.00 93.88 87 LEU A N 1
ATOM 701 C CA . LEU A 1 87 ? -4.307 -8.459 0.755 1.00 93.88 87 LEU A CA 1
ATOM 702 C C . LEU A 1 87 ? -5.442 -9.201 1.459 1.00 93.88 87 LEU A C 1
ATOM 704 O O . LEU A 1 87 ? -6.351 -8.570 1.999 1.00 93.88 87 LEU A O 1
ATOM 708 N N . THR A 1 88 ? -5.362 -10.530 1.501 1.00 96.12 88 THR A N 1
ATOM 709 C CA . THR A 1 88 ? -6.320 -11.362 2.233 1.00 96.12 88 THR A CA 1
ATOM 710 C C . THR A 1 88 ? -6.319 -11.000 3.715 1.00 96.12 88 THR A C 1
ATOM 712 O O . THR A 1 88 ? -7.383 -10.741 4.277 1.00 96.12 88 THR A O 1
ATOM 715 N N . LEU A 1 89 ? -5.139 -10.882 4.333 1.00 96.38 89 LEU A N 1
ATOM 716 C CA . LEU A 1 89 ? -5.013 -10.445 5.723 1.00 96.38 89 LEU A CA 1
ATOM 717 C C . LEU A 1 89 ? -5.619 -9.051 5.941 1.00 96.38 89 LEU A C 1
ATOM 719 O O . LEU A 1 89 ? -6.397 -8.872 6.873 1.00 96.38 89 LEU A O 1
ATOM 723 N N . ALA A 1 90 ? -5.326 -8.078 5.073 1.00 95.69 90 ALA A N 1
ATOM 724 C CA . ALA A 1 90 ? -5.891 -6.733 5.184 1.00 95.69 90 ALA A CA 1
ATOM 725 C C . ALA A 1 90 ? -7.427 -6.739 5.137 1.00 95.69 90 ALA A C 1
ATOM 727 O O . ALA A 1 90 ? -8.074 -6.045 5.920 1.00 95.69 90 ALA A O 1
ATOM 728 N N . ASN A 1 91 ? -8.012 -7.541 4.245 1.00 95.44 91 ASN A N 1
ATOM 729 C CA . ASN A 1 91 ? -9.462 -7.665 4.122 1.00 95.44 91 ASN A CA 1
ATOM 730 C C . ASN A 1 91 ? -10.081 -8.339 5.356 1.00 95.44 91 ASN A C 1
ATOM 732 O O . ASN A 1 91 ? -11.127 -7.898 5.829 1.00 95.44 91 ASN A O 1
ATOM 736 N N . VAL A 1 92 ? -9.426 -9.365 5.910 1.00 97.62 92 VAL A N 1
ATOM 737 C CA . VAL A 1 92 ? -9.850 -10.015 7.161 1.00 97.62 92 VAL A CA 1
ATOM 738 C C . VAL A 1 92 ? -9.817 -9.026 8.328 1.00 97.62 92 VAL A C 1
ATOM 740 O O . VAL A 1 92 ? -10.778 -8.946 9.089 1.00 97.62 92 VAL A O 1
ATOM 743 N N . GLU A 1 93 ? -8.752 -8.235 8.456 1.00 97.44 93 GLU A N 1
ATOM 744 C CA . GLU A 1 93 ? -8.652 -7.204 9.494 1.00 97.44 93 GLU A CA 1
ATOM 745 C C . GLU A 1 93 ? -9.739 -6.131 9.332 1.00 97.44 93 GLU A C 1
ATOM 747 O O . GLU A 1 93 ? -10.386 -5.754 10.310 1.00 97.44 93 GLU A O 1
ATOM 752 N N . GLN A 1 94 ? -10.037 -5.713 8.098 1.00 96.06 94 GLN A N 1
ATOM 753 C CA . GLN A 1 94 ? -11.132 -4.781 7.824 1.00 96.06 94 GLN A CA 1
ATOM 754 C C . GLN A 1 94 ? -12.495 -5.359 8.242 1.00 96.06 94 GLN A C 1
ATOM 756 O O . GLN A 1 94 ? -13.286 -4.667 8.881 1.00 96.06 94 GLN A O 1
ATOM 761 N N . GLN A 1 95 ? -12.763 -6.633 7.937 1.00 96.56 95 GLN A N 1
ATOM 762 C CA . GLN A 1 95 ? -14.000 -7.323 8.333 1.00 96.56 95 GLN A CA 1
ATOM 763 C C . GLN A 1 95 ? -14.136 -7.479 9.852 1.00 96.56 95 GLN A C 1
ATOM 765 O O . GLN A 1 95 ? -15.247 -7.461 10.375 1.00 96.56 95 GLN A O 1
ATOM 770 N N . ARG A 1 96 ? -13.013 -7.600 10.567 1.00 97.00 96 ARG A N 1
ATOM 771 C CA . ARG A 1 96 ? -12.965 -7.647 12.036 1.00 97.00 96 ARG A CA 1
ATOM 772 C C . ARG A 1 96 ? -13.144 -6.278 12.698 1.00 97.00 96 ARG A C 1
ATOM 774 O O . ARG A 1 96 ? -13.202 -6.210 13.920 1.00 97.00 96 ARG A O 1
ATOM 781 N N . GLY A 1 97 ? -13.227 -5.200 11.916 1.00 96.69 97 GLY A N 1
ATOM 782 C CA . GLY A 1 97 ? -13.291 -3.830 12.426 1.00 96.69 97 GLY A CA 1
ATOM 783 C C . GLY A 1 97 ? -11.926 -3.234 12.783 1.00 96.69 97 GLY A C 1
ATOM 784 O O . GLY A 1 97 ? -11.862 -2.096 13.243 1.00 96.69 97 GLY A O 1
ATOM 785 N N . ASN A 1 98 ? -10.827 -3.942 12.513 1.00 97.62 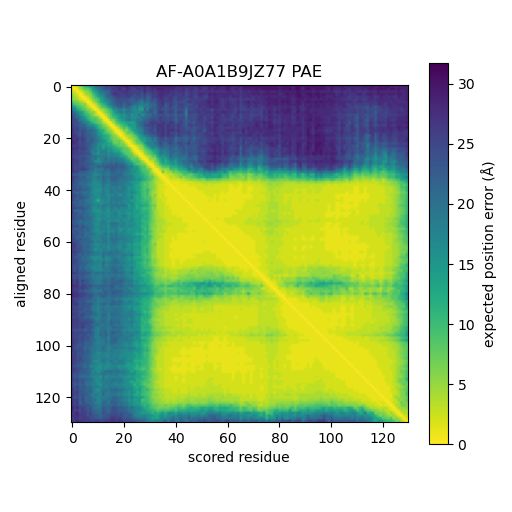98 ASN A N 1
ATOM 786 C CA . ASN A 1 98 ? -9.460 -3.467 12.724 1.00 97.62 98 ASN A CA 1
ATOM 787 C C . ASN A 1 98 ? -9.016 -2.589 11.538 1.00 97.62 98 ASN A C 1
ATOM 789 O O . ASN A 1 98 ? -8.058 -2.891 10.822 1.00 97.62 98 ASN A O 1
ATOM 793 N N . ILE A 1 99 ? -9.753 -1.496 11.304 1.00 96.88 99 ILE A N 1
ATOM 794 C CA . ILE A 1 99 ? -9.611 -0.647 10.109 1.00 96.88 99 ILE A CA 1
ATOM 795 C C . ILE A 1 99 ? -8.219 0.007 10.037 1.00 96.88 99 ILE A C 1
ATOM 797 O O . ILE A 1 99 ? -7.653 0.134 8.955 1.00 96.88 99 ILE A O 1
ATOM 801 N N . GLU A 1 100 ? -7.631 0.371 11.179 1.00 97.44 100 GLU A N 1
ATOM 802 C CA . GLU A 1 100 ? -6.262 0.903 11.252 1.00 97.44 100 GLU A CA 1
ATOM 803 C C . GLU A 1 100 ? -5.228 -0.109 10.742 1.00 97.44 100 GLU A C 1
ATOM 805 O O . GLU A 1 100 ? -4.426 0.197 9.857 1.00 97.44 100 GLU A O 1
ATOM 810 N N . GLN A 1 101 ? -5.289 -1.345 11.242 1.00 96.94 101 GLN A N 1
ATOM 811 C CA . GLN A 1 101 ? -4.374 -2.406 10.833 1.00 96.94 101 GLN A CA 1
ATOM 812 C C . GLN A 1 101 ? -4.521 -2.713 9.337 1.00 96.94 101 GLN A C 1
ATOM 814 O O . GLN A 1 101 ? -3.520 -2.831 8.626 1.00 96.94 101 GLN A O 1
ATOM 819 N N . ALA A 1 102 ? -5.758 -2.776 8.837 1.00 97.31 102 ALA A N 1
ATOM 820 C CA . ALA A 1 102 ? -6.034 -2.960 7.416 1.00 97.31 102 ALA A CA 1
ATOM 821 C C . ALA A 1 102 ? -5.417 -1.840 6.555 1.00 97.31 102 ALA A C 1
ATOM 823 O O . ALA A 1 102 ? -4.785 -2.126 5.533 1.00 97.31 102 ALA A O 1
ATOM 824 N N . ALA A 1 103 ? -5.535 -0.580 6.988 1.00 96.69 103 ALA A N 1
ATOM 825 C CA . ALA A 1 103 ? -4.930 0.565 6.311 1.00 96.69 103 ALA A CA 1
ATOM 826 C C . ALA A 1 103 ? -3.398 0.459 6.251 1.00 96.69 103 ALA A C 1
ATOM 828 O O . ALA A 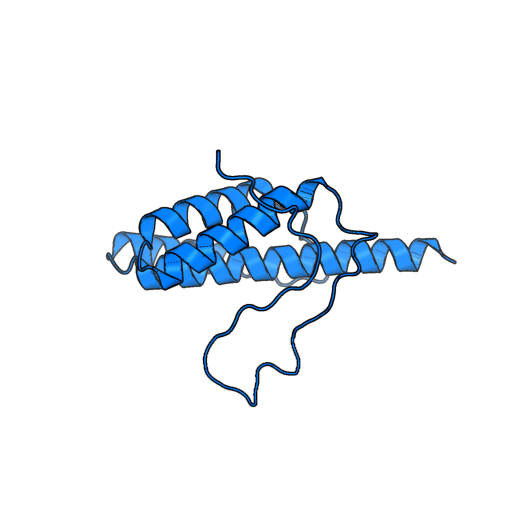1 103 ? -2.811 0.644 5.184 1.00 96.69 103 ALA A O 1
ATOM 829 N N . HIS A 1 104 ? -2.745 0.107 7.363 1.00 96.38 104 HIS A N 1
ATOM 830 C CA . HIS A 1 104 ? -1.290 -0.058 7.405 1.00 96.38 104 HIS A CA 1
ATOM 831 C C . HIS A 1 104 ? -0.791 -1.208 6.525 1.00 96.38 104 HIS A C 1
ATOM 833 O O . HIS A 1 104 ? 0.251 -1.073 5.879 1.00 96.38 104 HIS A O 1
ATOM 839 N N . ILE A 1 105 ? -1.521 -2.325 6.464 1.00 96.44 105 ILE A N 1
ATOM 840 C CA . ILE A 1 105 ? -1.164 -3.437 5.576 1.00 96.44 105 ILE A CA 1
ATOM 841 C C . ILE A 1 105 ? -1.270 -2.991 4.111 1.00 96.44 105 ILE A C 1
ATOM 843 O O . ILE A 1 105 ? -0.321 -3.184 3.352 1.00 96.44 105 ILE A O 1
ATOM 847 N N . LYS A 1 106 ? -2.370 -2.334 3.718 1.00 96.75 106 LYS A N 1
ATOM 848 C CA . LYS A 1 106 ? -2.558 -1.836 2.342 1.00 96.75 106 LYS A CA 1
ATOM 849 C C . LYS A 1 106 ? -1.534 -0.764 1.955 1.00 96.75 106 LYS A C 1
ATOM 851 O O . LYS A 1 106 ? -1.035 -0.797 0.833 1.00 96.75 106 LYS A O 1
ATOM 856 N N . TYR A 1 107 ? -1.152 0.117 2.883 1.00 97.00 107 TYR A N 1
ATOM 857 C CA . TYR A 1 107 ? -0.041 1.056 2.693 1.00 97.00 107 TYR A CA 1
ATOM 858 C C . TYR A 1 107 ? 1.257 0.322 2.336 1.00 97.00 107 TYR A C 1
ATOM 860 O O . TYR A 1 107 ? 1.875 0.631 1.319 1.00 97.00 107 TYR A O 1
ATOM 868 N N . ARG A 1 108 ? 1.646 -0.677 3.143 1.00 94.44 108 ARG A N 1
ATOM 869 C CA . ARG A 1 108 ? 2.879 -1.449 2.924 1.00 94.44 108 ARG A CA 1
ATOM 870 C C . ARG A 1 108 ? 2.857 -2.185 1.589 1.00 94.44 108 ARG A C 1
ATOM 872 O O . ARG A 1 108 ? 3.856 -2.171 0.886 1.00 94.44 108 ARG A O 1
ATOM 879 N N . ILE A 1 109 ? 1.722 -2.784 1.225 1.00 94.06 109 ILE A N 1
ATOM 880 C CA . ILE A 1 109 ? 1.559 -3.461 -0.068 1.00 94.06 109 ILE A CA 1
ATOM 881 C C . ILE A 1 109 ? 1.805 -2.486 -1.222 1.00 94.06 109 ILE A C 1
ATOM 883 O O . ILE A 1 109 ? 2.606 -2.778 -2.109 1.00 94.06 109 ILE A O 1
ATOM 887 N N . LEU A 1 110 ? 1.130 -1.331 -1.221 1.00 94.00 110 LEU A N 1
ATOM 888 C CA . LEU A 1 110 ? 1.271 -0.361 -2.304 1.00 94.00 110 LEU A CA 1
ATOM 889 C C . LEU A 1 110 ? 2.701 0.182 -2.400 1.00 94.00 110 LEU A C 1
ATOM 891 O O . LEU A 1 110 ? 3.243 0.266 -3.500 1.00 94.00 110 LEU A O 1
ATOM 895 N N . ASP A 1 111 ? 3.303 0.528 -1.263 1.00 93.19 111 ASP A N 1
ATOM 896 C CA . ASP A 1 111 ? 4.674 1.034 -1.200 1.00 93.19 111 ASP A CA 1
ATOM 897 C C . ASP A 1 111 ? 5.679 0.002 -1.735 1.00 93.19 111 ASP A C 1
ATOM 899 O O . ASP A 1 111 ? 6.438 0.312 -2.652 1.00 93.19 111 ASP A O 1
ATOM 903 N N . SER A 1 112 ? 5.621 -1.251 -1.266 1.00 89.62 112 SER A N 1
ATOM 904 C CA . SER A 1 112 ? 6.507 -2.320 -1.744 1.00 89.62 112 SER A CA 1
ATOM 905 C C . SER A 1 112 ? 6.361 -2.561 -3.246 1.00 89.62 112 SER A C 1
ATOM 907 O O . SER A 1 112 ? 7.359 -2.554 -3.962 1.00 89.62 112 SER A O 1
ATOM 909 N N . ARG A 1 113 ? 5.130 -2.686 -3.761 1.00 91.62 113 ARG A N 1
ATOM 910 C CA . ARG A 1 113 ? 4.905 -2.866 -5.206 1.00 91.62 113 ARG A CA 1
ATOM 911 C C . ARG A 1 113 ? 5.465 -1.704 -6.026 1.00 91.62 113 ARG A C 1
ATOM 913 O O . ARG A 1 113 ? 6.001 -1.905 -7.115 1.00 91.62 113 ARG A O 1
ATOM 920 N N . LEU A 1 114 ? 5.330 -0.479 -5.523 1.00 89.94 114 LEU A N 1
ATOM 921 C CA . LEU A 1 114 ? 5.839 0.706 -6.201 1.00 89.94 114 LEU A CA 1
ATOM 922 C C . LEU A 1 114 ? 7.374 0.705 -6.252 1.00 89.94 114 LEU A C 1
ATOM 924 O O . LEU A 1 114 ? 7.942 1.013 -7.301 1.00 89.94 114 LEU A O 1
ATOM 928 N N . GLN A 1 115 ? 8.037 0.326 -5.156 1.00 86.62 115 GLN A N 1
ATOM 929 C CA . GLN A 1 115 ? 9.495 0.175 -5.120 1.00 86.62 115 GLN A CA 1
ATOM 930 C C . GLN A 1 115 ? 9.973 -0.891 -6.109 1.00 86.62 115 GLN A C 1
ATOM 932 O O . GLN A 1 115 ? 10.884 -0.624 -6.895 1.00 86.62 115 GLN A O 1
ATOM 937 N N . GLU A 1 116 ? 9.312 -2.050 -6.150 1.00 88.25 116 GLU A N 1
ATOM 938 C CA . GLU A 1 116 ? 9.655 -3.119 -7.094 1.00 88.25 116 GLU A CA 1
ATOM 939 C C . GLU A 1 116 ? 9.489 -2.682 -8.550 1.00 88.25 116 GLU A C 1
ATOM 941 O O . GLU A 1 116 ? 10.383 -2.887 -9.374 1.00 88.25 116 GLU A O 1
ATOM 946 N N . TYR A 1 117 ? 8.407 -1.967 -8.870 1.00 86.94 117 TYR A N 1
ATOM 947 C CA . TYR A 1 117 ? 8.237 -1.392 -10.201 1.00 86.94 117 TYR A CA 1
ATOM 948 C C . TYR A 1 117 ? 9.387 -0.441 -10.566 1.00 86.94 117 TYR A C 1
ATOM 950 O O . TYR A 1 117 ? 9.940 -0.516 -11.665 1.00 86.94 117 TYR A O 1
ATOM 958 N N . ILE A 1 118 ? 9.776 0.453 -9.653 1.00 84.56 118 ILE A N 1
ATOM 959 C CA . ILE A 1 118 ? 10.871 1.406 -9.883 1.00 84.56 118 ILE A CA 1
ATOM 960 C C . ILE A 1 118 ? 12.197 0.664 -10.107 1.00 84.56 118 ILE A C 1
ATOM 962 O O . ILE A 1 118 ? 12.948 1.002 -11.029 1.00 84.56 118 ILE A O 1
ATOM 966 N N . ASN A 1 119 ? 12.475 -0.370 -9.312 1.00 84.12 119 ASN A N 1
ATOM 967 C CA . ASN A 1 119 ? 13.662 -1.211 -9.455 1.00 84.12 119 ASN A CA 1
ATOM 968 C C . ASN A 1 119 ? 13.678 -1.943 -10.804 1.00 84.12 119 ASN A C 1
ATOM 970 O O . ASN A 1 119 ? 14.696 -1.935 -11.507 1.00 84.12 119 ASN A O 1
ATOM 974 N N . LEU A 1 120 ? 12.530 -2.475 -11.228 1.00 84.25 120 LEU A N 1
ATOM 975 C CA . LEU A 1 120 ? 12.370 -3.124 -12.525 1.00 84.25 120 LEU A CA 1
ATOM 976 C C . LEU A 1 120 ? 12.693 -2.164 -13.680 1.00 84.25 120 LEU A C 1
ATOM 978 O O . LEU A 1 120 ? 13.472 -2.519 -14.568 1.00 84.25 120 LEU A O 1
ATOM 982 N N . GLN A 1 121 ? 12.171 -0.933 -13.664 1.00 82.12 121 GLN A N 1
ATOM 983 C CA . GLN A 1 121 ? 12.453 0.060 -14.714 1.00 82.12 121 GLN A CA 1
ATOM 984 C C . GLN A 1 121 ? 13.933 0.471 -14.757 1.00 82.12 121 GLN A C 1
ATOM 986 O O . GLN A 1 121 ? 14.521 0.621 -15.836 1.00 82.12 121 GLN A O 1
ATOM 991 N N . ARG A 1 122 ? 14.573 0.598 -13.588 1.00 79.31 122 ARG A N 1
ATOM 992 C CA . ARG A 1 122 ? 16.013 0.881 -13.484 1.00 79.31 122 ARG A CA 1
ATOM 993 C C . ARG A 1 122 ? 16.852 -0.234 -14.104 1.00 79.31 122 ARG A C 1
ATOM 995 O O . ARG A 1 122 ? 17.758 0.060 -14.884 1.00 79.31 122 ARG A O 1
ATOM 1002 N N . SER A 1 123 ? 16.523 -1.493 -13.814 1.00 79.69 123 SER A N 1
ATOM 1003 C CA . SER A 1 123 ? 17.246 -2.650 -14.359 1.00 79.69 123 SER A CA 1
ATOM 1004 C C . SER A 1 123 ? 17.150 -2.733 -15.891 1.00 79.69 123 SER A C 1
ATOM 1006 O O . SER A 1 123 ? 18.155 -2.973 -16.563 1.00 79.69 123 SER A O 1
ATOM 1008 N N . LYS A 1 124 ? 15.972 -2.441 -16.465 1.00 77.44 124 LYS A N 1
ATOM 1009 C CA . LYS A 1 124 ? 15.750 -2.398 -17.922 1.00 77.44 124 LYS A CA 1
ATOM 1010 C C . LYS A 1 124 ? 16.590 -1.313 -18.594 1.00 77.44 124 LYS A C 1
ATOM 1012 O O . LYS A 1 124 ? 17.242 -1.569 -19.602 1.00 77.44 124 LYS A O 1
ATOM 1017 N N . THR A 1 125 ? 16.628 -0.122 -17.999 1.00 69.38 125 THR A N 1
ATOM 1018 C CA . THR A 1 125 ? 17.382 1.023 -18.534 1.00 69.38 125 THR A CA 1
ATOM 1019 C C . THR A 1 125 ? 18.897 0.784 -18.514 1.00 69.38 125 THR A C 1
ATOM 1021 O O . THR A 1 125 ? 19.604 1.249 -19.404 1.00 69.38 125 THR A O 1
ATOM 1024 N N . GLN A 1 126 ? 19.415 0.053 -17.521 1.00 62.84 126 GLN A N 1
ATOM 1025 C CA . GLN A 1 126 ? 20.842 -0.286 -17.441 1.00 62.84 126 GLN A CA 1
ATOM 1026 C C . GLN A 1 126 ? 21.254 -1.355 -18.462 1.00 62.84 126 GLN A C 1
ATOM 1028 O O . GLN A 1 126 ? 22.329 -1.241 -19.046 1.00 62.84 126 GLN A O 1
ATOM 1033 N N . LYS A 1 127 ? 20.396 -2.351 -18.729 1.00 62.78 127 LYS A N 1
ATOM 1034 C CA . LYS A 1 127 ? 20.658 -3.387 -19.746 1.00 62.78 127 LYS A CA 1
ATOM 1035 C C . LYS A 1 127 ? 20.683 -2.846 -21.179 1.00 62.78 127 LYS A C 1
ATOM 1037 O O . LYS A 1 127 ? 21.369 -3.414 -22.011 1.00 62.78 127 LYS A O 1
ATOM 1042 N N . ALA A 1 128 ? 19.976 -1.753 -21.466 1.00 59.84 128 ALA A N 1
ATOM 1043 C CA . ALA A 1 128 ? 19.898 -1.162 -22.806 1.00 59.84 128 ALA A CA 1
ATOM 1044 C C . ALA A 1 128 ? 21.113 -0.291 -23.203 1.00 59.84 128 ALA A C 1
ATOM 1046 O O . ALA A 1 128 ? 21.113 0.293 -24.284 1.00 59.84 128 ALA A O 1
ATOM 1047 N N . LYS A 1 129 ? 22.116 -0.138 -22.324 1.00 55.97 129 LYS A N 1
ATOM 1048 C CA . LYS A 1 129 ? 23.301 0.715 -22.548 1.00 55.97 129 LYS A CA 1
ATOM 1049 C C . LYS A 1 129 ? 24.561 -0.046 -22.989 1.00 55.97 129 LYS A C 1
ATOM 1051 O O . LYS A 1 129 ? 25.622 0.570 -23.067 1.00 55.97 129 LYS A O 1
ATOM 1056 N N . PHE A 1 130 ? 24.446 -1.340 -23.267 1.00 43.12 130 PHE A N 1
ATOM 1057 C CA . PHE A 1 130 ? 25.522 -2.218 -23.732 1.00 43.12 130 PHE A CA 1
ATOM 1058 C C . PHE A 1 130 ? 25.081 -2.941 -25.002 1.00 43.12 130 PHE A C 1
ATOM 1060 O O . PHE A 1 130 ? 25.975 -3.267 -25.811 1.00 43.12 130 PHE A O 1
#

Sequence (130 aa):
MCTIPPVNDYYVVGYQDEQQAAQFVTIVRAELLPKELEHIITLLKQGKVLIDQKNYQQSINLFDQGIKQL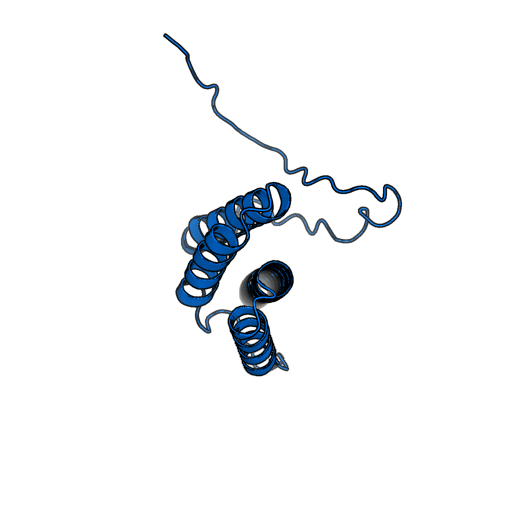GDRYISDQLDDDTETKLTLANVEQQRGNIEQAAHIKYRILDSRLQEYINLQRSKTQKAKF

Mean predicted aligned error: 11.37 Å

Secondary structure (DSSP, 8-state):
---PPP--S------S-TTTTTS------TTS--GGGHHHHHHHHHHHHHHHTT-HHHHHHHHHHHHHHHTTTT--TT----HHHHHHHHHHHHHTT-HHHHHHHHHHHHHHHHHHHHHHHHHHHHHTT-

Radius of gyration: 16.59 Å; Cα contacts (8 Å, |Δi|>4): 90; chains: 1; bounding box: 40×51×39 Å

Solvent-accessible surface area (backbone atoms only — not comparable to full-atom values): 7875 Å² total; per-residue (Å²): 136,88,81,80,77,87,90,74,88,89,90,81,85,89,73,99,51,94,82,71,66,85,78,75,78,77,78,72,66,87,88,72,69,59,75,85,47,55,60,39,54,48,28,50,51,53,21,50,55,25,47,77,68,68,38,23,72,61,15,35,56,29,26,52,50,29,41,61,70,55,56,72,72,39,70,52,100,85,61,89,78,61,59,70,61,50,52,50,51,23,52,51,31,42,75,71,66,39,38,61,60,18,26,55,44,41,47,52,52,39,52,52,45,50,51,40,31,52,51,52,56,51,54,55,60,59,65,74,75,116

Foldseek 3Di:
DDDDDDDDDDDDDDDDDVPPPPPPCPDDDPPDDDPLCPQLVVLLVVLVVCLVVVVLVVSLVSLVVSCVSLDCLLDDPPDPDPLVVLLVVLVVCVVVVVSSVSSVSSSVSSVVSVVSNSVVSVVVVVVVPD

pLDDT: mean 76.36, std 23.46, range [29.11, 97.75]

Nearest PDB structures (foldseek):
  5l0y-assembly1_A  TM=4.165E-01  e=4.581E-01  Thermochaetoides thermophila DSM 1495
  5l0y-assembly2_B  TM=4.173E-01  e=5.719E-01  Thermochaetoides thermophila DSM 1495
  7kal-assembly1_F  TM=4.726E-01  e=8.433E-01  Thermomyces lanuginosus
  5l0y-assembly3_C  TM=4.246E-01  e=7.547E-01  Thermochaetoides thermophila DSM 1495
  6gow-assembly1_E  TM=4.913E-01  e=4.453E+00  Bacillus subtilis